Protein AF-Q17C49-F1 (afdb_monomer_lite)

Foldseek 3Di:
DDDDDDDDDPPPPPPPPPPPPPLPADQCVVCVVVLVQQFQDDDPCPDPLLVVQLVVCCVPCVVPVVQSLQSSQLVSCVVLVQADPVRDGDLVSCLVVLCPPPDPQLSVLLNVQLVVLVVCLVVLQVVQVVDPHPHRNSRVSSVVSSVVSSVLCRVVRPPRGDDDPNSVCVVVVRHHDD

Organism: Aedes aegypti (NCBI:txid7159)

Sequence (178 aa):
MNIIVFLAFLVLAVDTDKSPVDAECIDVEKNADEIRQCCDIPSPLEMENIQTCKEKYQEELGSDVPNLVACIFDCHARELGVLKDDLEIDEAKMMEYVSQTPDEDVKKLMVESAKECLKAKGEIMEKAKEHAMKCHPLAFMMTECIMHAVYSECDKLPNHWKDSEICSKVKNGAEPCE

Radius of gyration: 24.79 Å; chains: 1; bounding box: 82×66×47 Å

pLDDT: mean 86.08, std 18.01, range [31.59, 98.06]

InterPro domains:
  IPR036728 Pheromone/general odorant binding protein superfamily [SSF47565] (44-148)
  IPR052295 Odorant-binding protein [PTHR21066] (5-177)

Structure (mmCIF, N/CA/C/O ba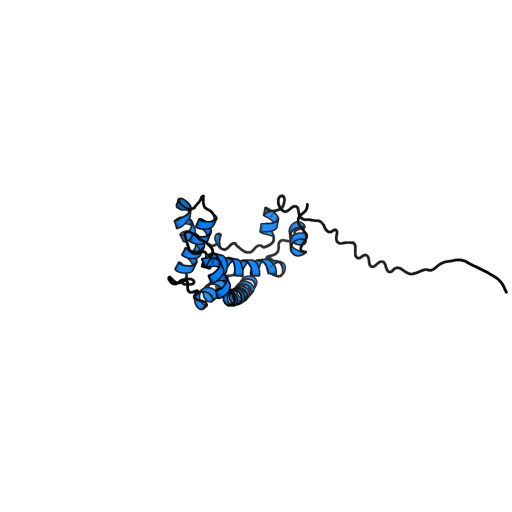ckbone):
data_AF-Q17C49-F1
#
_entry.id   AF-Q17C49-F1
#
loop_
_atom_site.group_PDB
_atom_site.id
_atom_site.type_symbol
_atom_site.label_atom_id
_atom_site.label_alt_id
_atom_site.label_comp_id
_atom_site.label_asym_id
_atom_site.label_entity_id
_atom_site.label_seq_id
_atom_site.pdbx_PDB_ins_code
_atom_site.Cartn_x
_atom_site.Cartn_y
_atom_site.Cartn_z
_atom_site.occupancy
_atom_site.B_iso_or_equiv
_atom_site.auth_seq_id
_atom_site.auth_comp_id
_atom_site.auth_asym_id
_atom_site.auth_atom_id
_atom_site.pdbx_PDB_model_num
ATOM 1 N N . MET A 1 1 ? 65.409 -45.563 -23.895 1.00 31.59 1 MET A N 1
ATOM 2 C CA . MET A 1 1 ? 66.634 -44.768 -23.684 1.00 31.59 1 MET A CA 1
ATOM 3 C C . MET A 1 1 ? 66.424 -43.411 -24.339 1.00 31.59 1 MET A C 1
ATOM 5 O O . MET A 1 1 ? 66.390 -43.383 -25.556 1.00 31.59 1 MET A O 1
ATOM 9 N N . ASN A 1 2 ? 66.248 -42.374 -23.501 1.00 32.38 2 ASN A N 1
ATOM 10 C CA . ASN A 1 2 ? 66.413 -40.921 -23.734 1.00 32.38 2 ASN A CA 1
ATOM 11 C C . ASN A 1 2 ? 65.553 -40.207 -24.808 1.00 32.38 2 ASN A C 1
ATOM 13 O O . ASN A 1 2 ? 65.400 -40.739 -25.893 1.00 32.38 2 ASN A O 1
ATOM 17 N N . ILE A 1 3 ? 65.027 -38.976 -24.671 1.00 39.53 3 ILE A N 1
ATOM 18 C CA . ILE A 1 3 ? 64.868 -37.929 -23.625 1.00 39.53 3 ILE A CA 1
ATOM 19 C C . ILE A 1 3 ? 64.052 -36.800 -24.344 1.00 39.53 3 ILE A C 1
ATOM 21 O O . ILE A 1 3 ? 64.403 -36.502 -25.477 1.00 39.53 3 ILE A O 1
ATOM 25 N N . ILE A 1 4 ? 62.981 -36.240 -23.729 1.00 41.66 4 ILE A N 1
ATOM 26 C CA . ILE A 1 4 ? 62.642 -34.778 -23.583 1.00 41.66 4 ILE A CA 1
ATOM 27 C C . ILE A 1 4 ? 62.622 -33.903 -24.890 1.00 41.66 4 ILE A C 1
ATOM 29 O O . ILE A 1 4 ? 63.605 -33.887 -25.608 1.00 41.66 4 ILE A O 1
ATOM 33 N N . VAL A 1 5 ? 61.643 -33.047 -25.271 1.00 40.19 5 VAL A N 1
ATOM 34 C CA . VAL A 1 5 ? 60.583 -32.300 -24.549 1.00 40.19 5 VAL A CA 1
ATOM 35 C C . VAL A 1 5 ? 59.869 -31.268 -25.488 1.00 40.19 5 VAL A C 1
ATOM 37 O O . VAL A 1 5 ? 60.376 -30.975 -26.565 1.00 40.19 5 VAL A O 1
ATOM 40 N N . PHE A 1 6 ? 58.776 -30.665 -24.978 1.00 35.06 6 PHE A N 1
ATOM 41 C CA . PHE A 1 6 ? 58.128 -29.356 -25.278 1.00 35.06 6 PHE A CA 1
ATOM 42 C C . PHE A 1 6 ? 56.939 -29.242 -26.268 1.00 35.06 6 PHE A C 1
ATOM 44 O O . PHE A 1 6 ? 57.121 -29.254 -27.476 1.00 35.06 6 PHE A O 1
ATOM 51 N N . LEU A 1 7 ? 55.770 -28.935 -25.660 1.00 35.22 7 LEU A N 1
ATOM 52 C CA . LEU A 1 7 ? 54.781 -27.869 -25.980 1.00 35.22 7 LEU A CA 1
ATOM 53 C C . LEU A 1 7 ? 54.009 -27.988 -27.316 1.00 35.22 7 LEU A C 1
ATOM 55 O O . LEU A 1 7 ? 54.589 -28.210 -28.360 1.00 35.22 7 LEU A O 1
ATOM 59 N N . ALA A 1 8 ? 52.692 -27.801 -27.398 1.00 39.62 8 ALA A N 1
ATOM 60 C CA . ALA A 1 8 ? 51.799 -26.993 -26.583 1.00 39.62 8 ALA A CA 1
ATOM 61 C C . ALA A 1 8 ? 50.371 -27.566 -26.604 1.00 39.62 8 ALA A C 1
ATOM 63 O O . ALA A 1 8 ? 49.889 -28.067 -27.619 1.00 39.62 8 ALA A O 1
ATOM 64 N N . PHE A 1 9 ? 49.701 -27.449 -25.460 1.00 41.53 9 PHE A N 1
ATOM 65 C CA . PHE A 1 9 ? 48.259 -27.599 -25.319 1.00 41.53 9 PHE A CA 1
ATOM 66 C C . PHE A 1 9 ? 47.554 -26.480 -26.100 1.00 41.53 9 PHE A C 1
ATOM 68 O O . PHE A 1 9 ? 47.666 -25.317 -25.725 1.00 41.53 9 PHE A O 1
ATOM 75 N N . LEU A 1 10 ? 46.787 -26.823 -27.135 1.00 37.94 10 LEU A N 1
ATOM 76 C CA . LEU A 1 10 ? 45.684 -25.982 -27.602 1.00 37.94 10 LEU A CA 1
ATOM 77 C C . LEU A 1 10 ? 44.414 -26.478 -26.914 1.00 37.94 10 LEU A C 1
ATOM 79 O O . LEU A 1 10 ? 43.630 -27.243 -27.471 1.00 37.94 10 LEU A O 1
ATOM 83 N N . VAL A 1 11 ? 44.251 -26.071 -25.654 1.00 47.38 11 VAL A N 1
ATOM 84 C CA . VAL A 1 11 ? 42.920 -25.985 -25.055 1.00 47.38 11 VAL A CA 1
ATOM 85 C C . VAL A 1 11 ? 42.233 -24.861 -25.816 1.00 47.38 11 VAL A C 1
ATOM 87 O O . VAL A 1 11 ? 42.588 -23.697 -25.656 1.00 47.38 11 VAL A O 1
ATOM 90 N N . LEU A 1 12 ? 41.302 -25.221 -26.697 1.00 41.59 12 LEU A N 1
ATOM 91 C CA . LEU A 1 12 ? 40.300 -24.286 -27.182 1.00 41.59 12 LEU A CA 1
ATOM 92 C C . LEU A 1 12 ? 39.478 -23.886 -25.956 1.00 41.59 12 LEU A C 1
ATOM 94 O O . LEU A 1 12 ? 38.531 -24.575 -25.578 1.00 41.59 12 LEU A O 1
ATOM 98 N N . ALA A 1 13 ? 39.909 -22.813 -25.293 1.00 42.31 13 ALA A N 1
ATOM 99 C CA . ALA A 1 13 ? 39.026 -22.017 -24.474 1.00 42.31 13 ALA A CA 1
ATOM 100 C C . ALA A 1 13 ? 37.927 -21.550 -25.427 1.00 42.31 13 ALA A C 1
ATOM 102 O O . ALA A 1 13 ? 38.135 -20.704 -26.293 1.00 42.31 13 ALA A O 1
ATOM 103 N N . VAL A 1 14 ? 36.772 -22.203 -25.344 1.00 44.66 14 VAL A N 1
ATOM 104 C CA . VAL A 1 14 ? 35.533 -21.536 -25.698 1.00 44.66 14 VAL A CA 1
ATOM 105 C C . VAL A 1 14 ? 35.429 -20.440 -24.653 1.00 44.66 14 VAL A C 1
ATOM 107 O O . VAL A 1 14 ? 35.016 -20.705 -23.525 1.00 44.66 14 VAL A O 1
ATOM 110 N N . ASP A 1 15 ? 35.902 -19.248 -25.008 1.00 41.22 15 ASP A N 1
ATOM 111 C CA . ASP A 1 15 ? 35.518 -18.020 -24.337 1.00 41.22 15 ASP A CA 1
ATOM 112 C C . ASP A 1 15 ? 34.003 -17.925 -24.513 1.00 41.22 15 ASP A C 1
ATOM 114 O O . ASP A 1 15 ? 33.467 -17.370 -25.470 1.00 41.22 15 ASP A O 1
ATOM 118 N N . THR A 1 16 ? 33.270 -18.562 -23.600 1.00 46.09 16 THR A N 1
ATOM 119 C CA . THR A 1 16 ? 31.986 -18.018 -23.211 1.00 46.09 16 THR A CA 1
ATOM 120 C C . THR A 1 16 ? 32.330 -16.675 -22.595 1.00 46.09 16 THR A C 1
ATOM 122 O O . THR A 1 16 ? 32.571 -16.603 -21.390 1.00 46.09 16 THR A O 1
ATOM 125 N N . ASP A 1 17 ? 32.383 -15.641 -23.436 1.00 42.91 17 ASP A N 1
ATOM 126 C CA . ASP A 1 17 ? 32.186 -14.250 -23.055 1.00 42.91 17 ASP A CA 1
ATOM 127 C C . ASP A 1 17 ? 30.806 -14.165 -22.387 1.00 42.91 17 ASP A C 1
ATOM 129 O O . ASP A 1 17 ? 29.812 -13.700 -22.936 1.00 42.91 17 ASP A O 1
ATOM 133 N N . LYS A 1 18 ? 30.719 -14.670 -21.157 1.00 44.22 18 LYS A N 1
ATOM 134 C CA . LYS A 1 18 ? 29.983 -13.958 -20.139 1.00 44.22 18 LYS A CA 1
ATOM 135 C C . LYS A 1 18 ? 30.896 -12.795 -19.820 1.00 44.22 18 LYS A C 1
ATOM 137 O O . LYS A 1 18 ? 31.755 -12.915 -18.948 1.00 44.22 18 LYS A O 1
ATOM 142 N N . SER A 1 19 ? 30.736 -11.702 -20.566 1.00 38.66 19 SER A N 1
ATOM 143 C CA . SER A 1 19 ? 31.151 -10.401 -20.064 1.00 38.66 19 SER A CA 1
ATOM 144 C C . SER A 1 19 ? 30.742 -10.359 -18.591 1.00 38.66 19 SER A C 1
ATOM 146 O O . SER A 1 19 ? 29.604 -10.752 -18.289 1.00 38.66 19 SER A O 1
ATOM 148 N N . PRO A 1 20 ? 31.635 -9.982 -17.661 1.00 42.91 20 PRO A N 1
ATOM 149 C CA . PRO A 1 20 ? 31.168 -9.648 -16.334 1.00 42.91 20 PRO A CA 1
ATOM 150 C C . PRO A 1 20 ? 30.092 -8.591 -16.574 1.00 42.91 20 PRO A C 1
ATOM 152 O O . PRO A 1 20 ? 30.347 -7.589 -17.239 1.00 42.91 20 PRO A O 1
ATOM 155 N N . VAL A 1 21 ? 28.855 -8.878 -16.171 1.00 47.25 21 VAL A N 1
ATOM 156 C CA . VAL A 1 21 ? 27.881 -7.809 -15.994 1.00 47.25 21 VAL A CA 1
ATOM 157 C C . VAL A 1 21 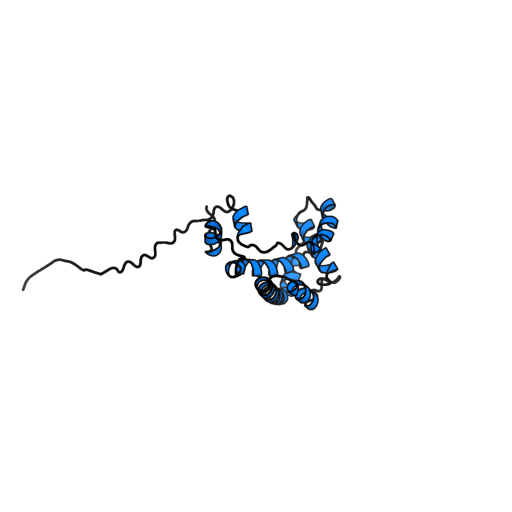? 28.580 -6.921 -14.985 1.00 47.25 21 VAL A C 1
ATOM 159 O O . VAL A 1 21 ? 28.786 -7.369 -13.855 1.00 47.25 21 VAL A O 1
ATOM 162 N N . ASP A 1 22 ? 29.098 -5.777 -15.436 1.00 46.81 22 ASP A N 1
ATOM 163 C CA . ASP A 1 22 ? 29.675 -4.787 -14.543 1.00 46.81 22 ASP A CA 1
ATOM 164 C C . ASP A 1 22 ? 28.665 -4.653 -13.408 1.00 46.81 22 ASP A C 1
ATOM 166 O O . ASP A 1 22 ? 27.484 -4.383 -13.647 1.00 46.81 22 ASP A O 1
ATOM 170 N N . ALA A 1 23 ? 29.085 -4.971 -12.185 1.00 52.72 23 ALA A N 1
ATOM 171 C CA . ALA A 1 23 ? 28.280 -4.707 -11.009 1.00 52.72 23 ALA A CA 1
ATOM 172 C C . ALA A 1 23 ? 28.283 -3.184 -10.829 1.00 52.72 23 ALA A C 1
ATOM 174 O O . ALA A 1 23 ? 28.976 -2.637 -9.976 1.00 52.72 23 ALA A O 1
ATOM 175 N N . GLU A 1 24 ? 27.601 -2.486 -11.735 1.00 75.25 24 GLU A N 1
ATOM 176 C CA . GLU A 1 24 ? 27.402 -1.055 -11.684 1.00 75.25 24 GLU A CA 1
ATOM 177 C C . GLU A 1 24 ? 26.431 -0.805 -10.537 1.00 75.25 24 GLU A C 1
ATOM 179 O O . GLU A 1 24 ? 25.228 -1.049 -10.649 1.00 75.25 24 GLU A O 1
ATOM 184 N N . CYS A 1 25 ? 26.983 -0.367 -9.409 1.00 88.50 25 CYS A N 1
ATOM 185 C CA . CYS A 1 25 ? 26.210 0.068 -8.261 1.00 88.50 25 CYS A CA 1
ATOM 186 C C . CYS A 1 25 ? 25.259 1.216 -8.640 1.00 88.50 25 CYS A C 1
ATOM 188 O O . CYS A 1 25 ? 25.441 1.913 -9.647 1.00 88.50 25 CYS A O 1
ATOM 190 N N . ILE A 1 26 ? 24.235 1.430 -7.818 1.00 91.19 26 ILE A N 1
ATOM 191 C CA . ILE A 1 26 ? 23.303 2.546 -7.975 1.00 91.19 26 ILE A CA 1
ATOM 192 C C . ILE A 1 26 ? 23.628 3.615 -6.935 1.00 91.19 26 ILE A C 1
ATOM 194 O O . ILE A 1 26 ? 23.558 3.376 -5.733 1.00 91.19 26 ILE A O 1
ATOM 198 N N . ASP A 1 27 ? 23.913 4.833 -7.386 1.00 93.25 27 ASP A N 1
ATOM 199 C CA . ASP A 1 27 ? 23.892 6.008 -6.513 1.00 93.25 27 ASP A CA 1
ATOM 200 C C . ASP A 1 27 ? 22.425 6.331 -6.179 1.00 93.25 27 ASP A C 1
ATOM 202 O O . ASP A 1 27 ? 21.712 6.963 -6.966 1.00 93.25 27 ASP A O 1
ATOM 206 N N . VAL A 1 28 ? 21.939 5.796 -5.055 1.00 91.31 28 VAL A N 1
ATOM 207 C CA . VAL A 1 28 ? 20.521 5.861 -4.667 1.00 91.31 28 VAL A CA 1
ATOM 208 C C . VAL A 1 28 ? 20.081 7.298 -4.412 1.00 91.31 28 VAL A C 1
ATOM 210 O O . VAL A 1 28 ? 18.971 7.661 -4.790 1.00 91.31 28 VAL A O 1
ATOM 213 N N . GLU A 1 29 ? 20.936 8.122 -3.803 1.00 91.56 29 GLU A N 1
ATOM 214 C CA . GLU A 1 29 ? 20.601 9.514 -3.496 1.00 91.56 29 GLU A CA 1
ATOM 215 C C . GLU A 1 29 ? 20.427 10.317 -4.785 1.00 91.56 29 GLU A C 1
ATOM 217 O O . GLU A 1 29 ? 19.404 10.978 -4.978 1.00 91.56 29 GLU A O 1
ATOM 222 N N . LYS A 1 30 ? 21.381 10.192 -5.713 1.00 94.44 30 LYS A N 1
ATOM 223 C CA . LYS A 1 30 ? 21.340 10.897 -6.995 1.00 94.44 30 LYS A CA 1
ATOM 224 C C . LYS A 1 30 ? 20.179 10.458 -7.886 1.00 94.44 30 LYS A C 1
ATOM 226 O O . LYS A 1 30 ? 19.649 11.280 -8.630 1.00 94.44 30 LYS A O 1
ATOM 231 N N . ASN A 1 31 ? 19.800 9.181 -7.839 1.00 93.12 31 ASN A N 1
ATOM 232 C CA . ASN A 1 31 ? 18.783 8.607 -8.725 1.00 93.12 31 ASN A CA 1
ATOM 233 C C . ASN A 1 31 ? 17.433 8.365 -8.030 1.00 93.12 31 ASN A C 1
ATOM 235 O O . ASN A 1 31 ? 16.571 7.698 -8.598 1.00 93.12 31 ASN A O 1
ATOM 239 N N . ALA A 1 32 ? 17.222 8.902 -6.823 1.00 90.88 32 ALA A N 1
ATOM 240 C CA . ALA A 1 32 ? 16.065 8.585 -5.986 1.00 90.88 32 ALA A CA 1
ATOM 241 C C . ALA A 1 32 ? 14.716 8.779 -6.700 1.00 90.88 32 ALA A C 1
ATOM 243 O O . ALA A 1 32 ? 13.828 7.937 -6.585 1.00 90.88 32 ALA A O 1
ATOM 244 N N . ASP A 1 33 ? 14.559 9.868 -7.456 1.00 90.38 33 ASP A N 1
ATOM 245 C CA . ASP A 1 33 ? 13.315 10.155 -8.177 1.00 90.38 33 ASP A CA 1
ATOM 246 C C . ASP A 1 33 ? 13.076 9.184 -9.334 1.00 90.38 33 ASP A C 1
ATOM 248 O O . ASP A 1 33 ? 11.949 8.737 -9.533 1.00 90.38 33 ASP A O 1
ATOM 252 N N . GLU A 1 34 ? 14.125 8.806 -10.066 1.00 92.56 34 GLU A N 1
ATOM 253 C CA . GLU A 1 34 ? 14.006 7.825 -11.143 1.00 92.56 34 GLU A CA 1
ATOM 254 C C . GLU A 1 34 ? 13.716 6.427 -10.595 1.00 92.56 34 GLU A C 1
ATOM 256 O O . GLU A 1 34 ? 12.832 5.754 -11.116 1.00 92.56 34 GLU A O 1
ATOM 261 N N . ILE A 1 35 ? 14.380 6.033 -9.503 1.00 91.38 35 ILE A N 1
ATOM 262 C CA . ILE A 1 35 ? 14.134 4.762 -8.807 1.00 91.38 35 ILE A CA 1
ATOM 263 C C . ILE A 1 35 ? 12.662 4.662 -8.386 1.00 91.38 35 ILE A C 1
ATOM 265 O O . ILE A 1 35 ? 12.021 3.642 -8.630 1.00 91.38 35 ILE A O 1
ATOM 269 N N . ARG A 1 36 ? 12.094 5.734 -7.811 1.00 87.62 36 ARG A N 1
ATOM 270 C CA . ARG A 1 36 ? 10.668 5.784 -7.433 1.00 87.62 36 ARG A CA 1
ATOM 271 C C . ARG A 1 36 ? 9.722 5.681 -8.631 1.00 87.62 36 ARG A C 1
ATOM 273 O O . ARG A 1 36 ? 8.594 5.242 -8.459 1.00 87.62 36 ARG A O 1
ATOM 280 N N . GLN A 1 37 ? 10.171 6.075 -9.820 1.00 90.19 37 GLN A N 1
ATOM 281 C CA . GLN A 1 37 ? 9.393 6.059 -11.063 1.00 90.19 37 GLN A CA 1
ATOM 282 C C . GLN A 1 37 ? 9.631 4.805 -11.913 1.00 90.19 37 GLN A C 1
ATOM 284 O O . GLN A 1 37 ? 9.099 4.714 -13.018 1.00 90.19 37 GLN A O 1
ATOM 289 N N . CYS A 1 38 ? 10.441 3.845 -11.451 1.00 93.50 38 CYS A N 1
ATOM 290 C CA . CYS A 1 38 ? 10.674 2.617 -12.209 1.00 93.50 38 CYS A CA 1
ATOM 291 C C . CYS A 1 38 ? 9.418 1.761 -12.345 1.00 93.50 38 CYS A C 1
ATOM 293 O O . CYS A 1 38 ? 9.265 1.074 -13.351 1.00 93.50 38 CYS A O 1
ATOM 295 N N . CYS A 1 39 ? 8.526 1.840 -11.360 1.00 93.19 39 CYS A N 1
ATOM 296 C CA . CYS A 1 39 ? 7.223 1.206 -11.389 1.00 93.19 39 CYS A CA 1
ATOM 297 C C . CYS A 1 39 ? 6.126 2.268 -11.526 1.00 93.19 39 CYS A C 1
ATOM 299 O O . CYS A 1 39 ? 5.866 3.018 -10.586 1.00 93.19 39 CYS A O 1
ATOM 301 N N . ASP A 1 40 ? 5.469 2.310 -12.681 1.00 90.69 40 ASP A N 1
ATOM 302 C CA . ASP A 1 40 ? 4.350 3.204 -12.978 1.00 90.69 40 ASP A CA 1
ATOM 303 C C . ASP A 1 40 ? 3.027 2.600 -12.486 1.00 90.69 40 ASP A C 1
ATOM 305 O O . ASP A 1 40 ? 2.158 2.191 -13.258 1.00 90.69 40 ASP A O 1
ATOM 309 N N . ILE A 1 41 ? 2.907 2.471 -11.165 1.00 87.19 41 ILE A N 1
ATOM 310 C CA . ILE A 1 41 ? 1.660 2.119 -10.483 1.00 87.19 41 ILE A CA 1
ATOM 311 C C . ILE A 1 41 ? 1.331 3.264 -9.525 1.00 87.19 41 ILE A C 1
ATOM 313 O O . ILE A 1 41 ? 2.157 3.554 -8.648 1.00 87.19 41 ILE A O 1
ATOM 317 N N . PRO A 1 42 ? 0.147 3.896 -9.654 1.00 75.00 42 PRO A N 1
ATOM 318 C CA . PRO A 1 42 ? -0.243 5.018 -8.811 1.00 75.00 42 PRO A CA 1
ATOM 319 C C . PRO A 1 42 ? -0.118 4.695 -7.325 1.00 75.00 42 PRO A C 1
ATOM 321 O O . PRO A 1 42 ? -0.552 3.635 -6.860 1.00 75.00 42 PRO A O 1
ATOM 324 N N . SER A 1 43 ? 0.443 5.635 -6.568 1.00 76.88 43 SER A N 1
ATOM 325 C CA . SER A 1 43 ? 0.484 5.515 -5.116 1.00 76.88 43 SER A CA 1
ATOM 326 C C . SER A 1 43 ? -0.937 5.577 -4.551 1.00 76.88 43 SER A C 1
ATOM 328 O O . SER A 1 43 ? -1.732 6.416 -4.985 1.00 76.88 43 SER A O 1
ATOM 330 N N . PRO A 1 44 ? -1.273 4.789 -3.513 1.00 75.56 44 PRO A N 1
ATOM 331 C CA . PRO A 1 44 ? -2.582 4.897 -2.886 1.00 75.56 44 PRO A CA 1
ATOM 332 C C . PRO A 1 44 ? -2.916 6.285 -2.338 1.00 75.56 44 PRO A C 1
ATOM 334 O O . PRO A 1 44 ? -4.085 6.647 -2.278 1.00 75.56 44 PRO A O 1
ATOM 337 N N . LEU A 1 45 ? -1.901 7.076 -1.975 1.00 70.69 45 LEU A N 1
ATOM 338 C CA . LEU A 1 45 ? -2.063 8.449 -1.483 1.00 70.69 45 LEU A CA 1
ATOM 339 C C . LEU A 1 45 ? -2.414 9.468 -2.582 1.00 70.69 45 LEU A C 1
ATOM 341 O O . LEU A 1 45 ? -2.758 10.607 -2.263 1.00 70.69 45 LEU A O 1
ATOM 345 N N . GLU A 1 46 ? -2.291 9.086 -3.852 1.00 71.38 46 GLU A N 1
ATOM 346 C CA . GLU A 1 46 ? -2.588 9.929 -5.016 1.00 71.38 46 GLU A CA 1
ATOM 347 C C . GLU A 1 46 ? -3.989 9.663 -5.582 1.00 71.38 46 GLU A C 1
ATOM 349 O O . GLU A 1 46 ? -4.445 10.376 -6.474 1.00 71.38 46 GLU A O 1
ATOM 354 N N . MET A 1 47 ? -4.690 8.655 -5.056 1.00 75.94 47 MET A N 1
ATOM 355 C CA . MET A 1 47 ? -6.031 8.304 -5.504 1.00 75.94 47 MET A CA 1
ATOM 356 C C . MET A 1 47 ? -7.073 9.307 -4.985 1.00 75.94 47 MET A C 1
ATOM 358 O O . MET A 1 47 ? -7.066 9.689 -3.816 1.00 75.94 47 MET A O 1
ATOM 362 N N . GLU A 1 48 ? -8.014 9.721 -5.840 1.00 73.31 48 GLU A N 1
ATOM 363 C CA . GLU A 1 48 ? -9.036 10.729 -5.494 1.00 73.31 48 GLU A CA 1
ATOM 364 C C . GLU A 1 48 ? -9.860 10.353 -4.254 1.00 73.31 48 GLU A C 1
ATOM 366 O O . GLU A 1 48 ? -10.251 11.209 -3.462 1.00 73.31 48 GLU A O 1
ATOM 371 N N . ASN A 1 49 ? -10.093 9.058 -4.055 1.00 76.62 49 ASN A N 1
ATOM 372 C CA . ASN A 1 49 ? -10.887 8.524 -2.956 1.00 76.62 49 ASN A CA 1
ATOM 373 C C . ASN A 1 49 ? -10.234 8.696 -1.570 1.00 76.62 49 ASN A C 1
ATOM 375 O O . ASN A 1 49 ? -10.933 8.566 -0.568 1.00 76.62 49 ASN A O 1
ATOM 379 N N . ILE A 1 50 ? -8.936 9.011 -1.492 1.00 85.38 50 ILE A N 1
ATOM 380 C CA . ILE A 1 50 ? -8.227 9.247 -0.225 1.00 85.38 50 ILE A CA 1
ATOM 381 C C . ILE A 1 50 ? -8.120 10.738 0.129 1.00 85.38 50 ILE A C 1
ATOM 383 O O . ILE A 1 50 ? -7.773 11.104 1.258 1.00 85.38 50 ILE A O 1
ATOM 387 N N . GLN A 1 51 ? -8.441 11.613 -0.830 1.00 88.00 51 GLN A N 1
ATOM 388 C CA . GLN A 1 51 ? -8.212 13.052 -0.741 1.00 88.00 51 GLN A CA 1
ATOM 389 C C . GLN A 1 51 ? -9.010 13.702 0.398 1.00 88.00 51 GLN A C 1
ATOM 391 O O . GLN A 1 51 ? -8.478 14.554 1.107 1.00 88.00 51 GLN A O 1
ATOM 396 N N . THR A 1 52 ? -10.243 13.253 0.651 1.00 91.88 52 THR A N 1
ATOM 397 C CA . THR A 1 52 ? -11.060 13.751 1.772 1.00 91.88 52 THR A CA 1
ATOM 398 C C . THR A 1 52 ? -10.394 13.493 3.127 1.00 91.88 52 THR A C 1
ATOM 400 O O . THR A 1 52 ? -10.317 14.393 3.966 1.00 91.88 52 THR A O 1
ATOM 403 N N . CYS A 1 53 ? -9.843 12.295 3.339 1.00 94.25 53 CYS A N 1
ATOM 404 C CA . CYS A 1 53 ? -9.105 11.976 4.561 1.00 94.25 53 CYS A CA 1
ATOM 405 C C . CYS A 1 53 ? -7.791 12.762 4.656 1.00 94.25 53 CYS A C 1
ATOM 407 O O . CYS A 1 53 ? -7.420 13.205 5.743 1.00 94.25 53 CYS A O 1
ATOM 409 N N . LYS A 1 54 ? -7.107 13.000 3.531 1.00 93.19 54 LYS A N 1
ATOM 410 C CA . LYS A 1 54 ? -5.922 13.866 3.487 1.00 93.19 54 LYS A CA 1
ATOM 411 C C . LYS A 1 54 ? -6.247 15.284 3.935 1.00 93.19 54 LYS A C 1
ATOM 413 O O . LYS A 1 54 ? -5.623 15.773 4.869 1.00 93.19 54 LYS A O 1
ATOM 418 N N . GLU A 1 55 ? -7.250 15.916 3.337 1.00 93.12 55 GLU A N 1
ATOM 419 C CA . GLU A 1 55 ? -7.674 17.279 3.679 1.00 93.12 55 GLU A CA 1
ATOM 420 C C . GLU A 1 55 ? -8.065 17.412 5.152 1.00 93.12 55 GLU A C 1
ATOM 422 O O . GLU A 1 55 ? -7.680 18.381 5.805 1.00 93.12 55 GLU A O 1
ATOM 427 N N . LYS A 1 56 ? -8.747 16.400 5.700 1.00 94.50 56 LYS A N 1
ATOM 428 C CA . LYS A 1 56 ? -9.151 16.354 7.109 1.00 94.50 56 LYS A CA 1
ATOM 429 C C . LYS A 1 56 ? -7.977 16.446 8.089 1.00 94.50 56 LYS A C 1
ATOM 431 O O . LYS A 1 56 ? -8.128 17.062 9.140 1.00 94.50 56 LYS A O 1
ATOM 436 N N . TYR A 1 57 ? -6.839 15.820 7.784 1.00 95.44 57 TYR A N 1
ATOM 437 C CA . TYR A 1 57 ? -5.698 15.742 8.708 1.00 95.44 57 TYR A CA 1
ATOM 438 C C . TYR A 1 57 ? -4.511 16.627 8.317 1.00 95.44 57 TYR A C 1
ATOM 440 O O . TYR A 1 57 ? -3.643 16.864 9.154 1.00 95.44 57 TYR A O 1
ATOM 448 N N . GLN A 1 58 ? -4.461 17.137 7.084 1.00 94.31 58 GLN A N 1
ATOM 449 C CA . GLN A 1 58 ? -3.324 17.897 6.559 1.00 94.31 58 GLN A CA 1
ATOM 450 C C . GLN A 1 58 ? -3.017 19.159 7.374 1.00 94.31 58 GLN A C 1
ATOM 452 O O . GLN A 1 58 ? -1.846 19.463 7.595 1.00 94.31 58 GLN A O 1
ATOM 457 N N . GLU A 1 59 ? -4.042 19.897 7.809 1.00 94.19 59 GLU A N 1
ATOM 458 C CA . GLU A 1 59 ? -3.856 21.132 8.584 1.00 94.19 59 GLU A CA 1
ATOM 459 C C . GLU A 1 59 ? -3.254 20.847 9.966 1.00 94.19 59 GLU A C 1
ATOM 461 O O . GLU A 1 59 ? -2.365 21.562 10.422 1.00 94.19 59 GLU A O 1
ATOM 466 N N . GLU A 1 60 ? -3.703 19.775 10.619 1.00 95.38 60 GLU A N 1
ATOM 467 C CA . GLU A 1 60 ? -3.301 19.447 11.986 1.00 95.38 60 GLU A CA 1
ATOM 468 C C . GLU A 1 60 ? -1.985 18.658 12.050 1.00 95.38 60 GLU A C 1
ATOM 470 O O . GLU A 1 60 ? -1.174 18.870 12.949 1.00 95.38 60 GLU A O 1
ATOM 475 N N . LEU A 1 61 ? -1.773 17.731 11.113 1.00 95.81 61 LEU A N 1
ATOM 476 C CA . LEU A 1 61 ? -0.676 16.757 11.139 1.00 95.81 61 LEU A CA 1
ATOM 477 C C . LEU A 1 61 ? 0.342 16.967 10.015 1.00 95.81 61 LEU A C 1
ATOM 479 O O . LEU A 1 61 ? 1.262 16.172 9.879 1.00 95.81 61 LEU A O 1
ATOM 483 N N . GLY A 1 62 ? 0.229 18.035 9.221 1.00 91.44 62 GLY A N 1
ATOM 484 C CA . GLY A 1 62 ? 1.090 18.281 8.058 1.00 91.44 62 GLY A CA 1
ATOM 485 C C . GLY A 1 62 ? 2.598 18.239 8.337 1.00 91.44 62 GLY A C 1
ATOM 486 O O . GLY A 1 62 ? 3.370 17.859 7.459 1.00 91.44 62 GLY A O 1
ATOM 487 N N . SER A 1 63 ? 3.025 18.598 9.552 1.00 95.06 63 SER A N 1
ATOM 488 C CA . SER A 1 63 ? 4.426 18.524 9.992 1.00 95.06 63 SER A CA 1
ATOM 489 C C . SER A 1 63 ? 4.816 17.197 10.657 1.00 95.06 63 SER A C 1
ATOM 491 O O . SER A 1 63 ? 6.001 16.955 10.868 1.00 95.06 63 SER A O 1
ATOM 493 N N . ASP A 1 64 ? 3.846 16.353 11.008 1.00 95.94 64 ASP A N 1
ATOM 494 C CA . ASP A 1 64 ? 4.029 15.036 11.626 1.00 95.94 64 ASP A CA 1
ATOM 495 C C . ASP A 1 64 ? 3.613 13.949 10.626 1.00 95.94 64 ASP A C 1
ATOM 497 O O . ASP A 1 64 ? 2.520 13.380 10.681 1.00 95.94 64 ASP A O 1
ATOM 501 N N . VAL A 1 65 ? 4.501 13.708 9.659 1.00 93.50 65 VAL A N 1
ATOM 502 C CA . VAL A 1 65 ? 4.250 12.815 8.520 1.00 93.50 65 VAL A CA 1
ATOM 503 C C . VAL A 1 65 ? 3.824 11.402 8.952 1.00 93.50 65 VAL A C 1
ATOM 505 O O . VAL A 1 65 ? 2.845 10.910 8.387 1.00 93.50 65 VAL A O 1
ATOM 508 N N . PRO A 1 66 ? 4.462 10.742 9.943 1.00 94.12 66 PRO A N 1
ATOM 509 C CA . PRO A 1 66 ? 4.024 9.418 10.386 1.00 94.12 66 PRO A CA 1
ATOM 510 C C . PRO A 1 66 ? 2.569 9.395 10.870 1.00 94.12 66 PRO A C 1
ATOM 512 O O . PRO A 1 66 ? 1.791 8.539 10.443 1.00 94.12 66 PRO A O 1
ATOM 515 N N . ASN A 1 67 ? 2.173 10.352 11.718 1.00 96.19 67 ASN A N 1
ATOM 516 C CA . ASN A 1 67 ? 0.795 10.425 12.205 1.00 96.19 67 ASN A CA 1
ATOM 517 C C . ASN A 1 67 ? -0.188 10.838 11.108 1.00 96.19 67 ASN A C 1
ATOM 519 O O . ASN A 1 67 ? -1.291 10.294 11.055 1.00 96.19 67 ASN A O 1
ATOM 523 N N . LEU A 1 68 ? 0.206 11.751 10.215 1.00 95.44 68 LEU A N 1
ATOM 524 C CA . LEU A 1 68 ? -0.599 12.139 9.059 1.00 95.44 68 LEU A CA 1
ATOM 525 C C . LEU A 1 68 ? -0.937 10.920 8.197 1.00 95.44 68 LEU A C 1
ATOM 527 O O . LEU A 1 68 ? -2.110 10.663 7.940 1.00 95.44 68 LEU A O 1
ATOM 531 N N . VAL A 1 69 ? 0.072 10.145 7.795 1.00 94.06 69 VAL A N 1
ATOM 532 C CA . VAL A 1 69 ? -0.108 8.971 6.931 1.00 94.06 69 VAL A CA 1
ATOM 533 C C . VAL A 1 69 ? -0.984 7.920 7.613 1.00 94.06 69 VAL A C 1
ATOM 535 O O . VAL A 1 69 ? -1.960 7.468 7.015 1.00 94.06 69 VAL A O 1
ATOM 538 N N . ALA A 1 70 ? -0.710 7.580 8.877 1.00 96.12 70 ALA A N 1
ATOM 539 C CA . ALA A 1 70 ? -1.536 6.619 9.610 1.00 96.12 70 ALA A CA 1
ATOM 540 C C . ALA A 1 70 ? -3.002 7.072 9.715 1.00 96.12 70 ALA A C 1
ATOM 542 O O . ALA A 1 70 ? -3.906 6.268 9.496 1.00 96.12 70 ALA A O 1
ATOM 543 N N . CYS A 1 71 ? -3.253 8.358 9.987 1.00 97.19 71 CYS A N 1
ATOM 544 C CA . CYS A 1 71 ? -4.611 8.895 10.071 1.00 97.19 71 CYS A CA 1
ATOM 545 C C . CYS A 1 71 ? -5.340 8.940 8.725 1.00 97.19 71 CYS A C 1
ATOM 547 O O . CYS A 1 71 ? -6.544 8.688 8.690 1.00 97.19 71 CYS A O 1
ATOM 549 N N . ILE A 1 72 ? -4.637 9.211 7.623 1.00 96.56 72 ILE A N 1
ATOM 550 C CA . ILE A 1 72 ? -5.221 9.169 6.278 1.00 96.56 72 ILE A CA 1
ATOM 551 C C . ILE A 1 72 ? -5.716 7.754 5.955 1.00 96.56 72 ILE A C 1
ATOM 553 O O . ILE A 1 72 ? -6.873 7.586 5.570 1.00 96.56 72 ILE A O 1
ATOM 557 N N . PHE A 1 73 ? -4.871 6.737 6.156 1.00 96.50 73 PHE A N 1
ATOM 558 C CA . PHE A 1 73 ? -5.232 5.349 5.858 1.00 96.50 73 PHE A CA 1
ATOM 559 C C . PHE A 1 73 ? -6.282 4.780 6.819 1.00 96.50 73 PHE A C 1
ATOM 561 O O . PHE A 1 73 ? -7.178 4.074 6.362 1.00 96.50 73 PHE A O 1
ATOM 568 N N . ASP A 1 74 ? -6.218 5.090 8.120 1.00 97.31 74 ASP A N 1
ATOM 569 C CA . ASP A 1 74 ? -7.247 4.670 9.086 1.00 97.31 74 ASP A CA 1
ATOM 570 C C . ASP A 1 74 ? -8.619 5.261 8.723 1.00 97.31 74 ASP A C 1
ATOM 572 O O . ASP A 1 74 ? -9.598 4.524 8.615 1.00 97.31 74 ASP A O 1
ATOM 576 N N . CYS A 1 75 ? -8.677 6.565 8.431 1.00 96.88 75 CYS A N 1
ATOM 577 C CA . CYS A 1 75 ? -9.895 7.238 7.979 1.00 96.88 75 CYS A CA 1
ATOM 578 C C . CYS A 1 75 ? -10.467 6.599 6.712 1.00 96.88 75 CYS A C 1
ATOM 580 O O . CYS A 1 75 ? -11.637 6.221 6.689 1.00 96.88 75 CYS A O 1
ATOM 582 N N . HIS A 1 76 ? -9.630 6.411 5.693 1.00 95.88 76 HIS A N 1
ATOM 583 C CA . HIS A 1 76 ? -10.082 5.898 4.408 1.00 95.88 76 HIS A CA 1
ATOM 584 C C . HIS A 1 76 ? -10.567 4.446 4.505 1.00 95.88 76 HIS A C 1
ATOM 586 O O . HIS A 1 76 ? -11.629 4.097 3.990 1.00 95.88 76 HIS A O 1
ATOM 592 N N . ALA A 1 77 ? -9.839 3.596 5.236 1.00 96.25 77 ALA A N 1
ATOM 593 C CA . ALA A 1 77 ? -10.242 2.210 5.444 1.00 96.25 77 ALA A CA 1
ATOM 594 C C . ALA A 1 77 ? -11.571 2.100 6.210 1.00 96.25 77 ALA A C 1
ATOM 596 O O . ALA A 1 77 ? -12.364 1.203 5.918 1.00 96.25 77 ALA A O 1
ATOM 597 N N . ARG A 1 78 ? -11.843 3.009 7.155 1.00 96.75 78 ARG A N 1
ATOM 598 C CA . ARG A 1 78 ? -13.136 3.079 7.857 1.00 96.75 78 A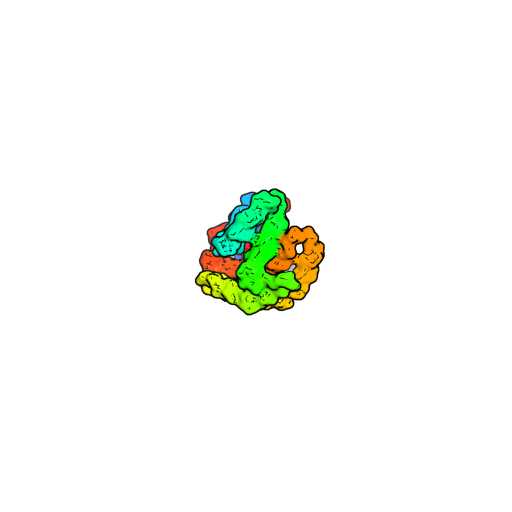RG A CA 1
ATOM 599 C C . ARG A 1 78 ? -14.265 3.552 6.949 1.00 96.75 78 ARG A C 1
ATOM 601 O O . ARG A 1 78 ? -15.337 2.956 6.974 1.00 96.75 78 ARG A O 1
ATOM 608 N N . GLU A 1 79 ? -14.032 4.570 6.121 1.00 95.12 79 GLU A N 1
ATOM 609 C CA . GLU A 1 79 ? -15.025 5.060 5.150 1.00 95.12 79 GLU A CA 1
ATOM 610 C C . GLU A 1 79 ? -15.439 3.977 4.146 1.00 95.12 79 GLU A C 1
ATOM 612 O O . GLU A 1 79 ? -16.616 3.861 3.805 1.00 95.12 79 GLU A O 1
ATOM 617 N N . LEU A 1 80 ? -14.491 3.132 3.728 1.00 93.69 80 LEU A N 1
ATOM 618 C CA . LEU A 1 80 ? -14.751 1.984 2.856 1.00 93.69 80 LEU A CA 1
ATOM 619 C C . LEU A 1 80 ? -15.361 0.774 3.585 1.00 93.69 80 LEU A C 1
ATOM 621 O O . LEU A 1 80 ? -15.761 -0.197 2.940 1.00 93.69 80 LEU A O 1
ATOM 625 N N . GLY A 1 81 ? -15.418 0.795 4.919 1.00 95.88 81 GLY A N 1
ATOM 626 C CA . GLY A 1 81 ? -15.836 -0.345 5.738 1.00 95.88 81 GLY A CA 1
ATOM 627 C C . GLY A 1 81 ? -14.837 -1.507 5.753 1.00 95.88 81 GLY A C 1
ATOM 628 O O . GLY A 1 81 ? -15.193 -2.601 6.176 1.00 95.88 81 GLY A O 1
ATOM 629 N N . VAL A 1 82 ? -13.601 -1.285 5.295 1.00 97.12 82 VAL A N 1
ATOM 630 C CA . VAL A 1 82 ? -12.501 -2.261 5.356 1.00 97.12 82 VAL A CA 1
ATOM 631 C C . VAL A 1 82 ? -12.001 -2.424 6.789 1.00 97.12 82 VAL A C 1
ATOM 633 O O . VAL A 1 82 ? -11.681 -3.536 7.196 1.00 97.12 82 VAL A O 1
ATOM 636 N N . LEU A 1 83 ? -11.933 -1.334 7.555 1.00 97.69 83 LEU A N 1
ATOM 637 C CA . LEU A 1 83 ? -11.529 -1.341 8.960 1.00 97.69 83 LEU A CA 1
ATOM 638 C C . LEU A 1 83 ? -12.717 -0.967 9.847 1.00 97.69 83 LEU A C 1
ATOM 640 O O . LEU A 1 83 ? -13.313 0.095 9.677 1.00 97.69 83 LEU A O 1
ATOM 644 N N . LYS A 1 84 ? -13.035 -1.822 10.818 1.00 96.44 84 LYS A N 1
ATOM 645 C CA . LYS A 1 84 ? -14.102 -1.590 11.798 1.00 96.44 84 LYS A CA 1
ATOM 646 C C . LYS A 1 84 ? -13.591 -0.869 13.050 1.00 96.44 84 LYS A C 1
ATOM 648 O O . LYS A 1 84 ? -12.388 -0.706 13.275 1.00 96.44 84 LYS A O 1
ATOM 653 N N . ASP A 1 85 ? -14.515 -0.408 13.890 1.00 93.25 85 ASP A N 1
ATOM 654 C CA . ASP A 1 85 ? -14.212 0.323 15.133 1.00 93.25 85 ASP A CA 1
ATOM 655 C C . ASP A 1 85 ? -13.444 -0.508 16.165 1.00 93.25 85 ASP A C 1
ATOM 657 O O . ASP A 1 85 ? -12.606 0.024 16.888 1.00 93.25 85 ASP A O 1
ATOM 661 N N . ASP A 1 86 ? -13.662 -1.818 16.179 1.00 93.62 86 ASP A N 1
ATOM 662 C CA . ASP A 1 86 ? -12.942 -2.788 17.008 1.00 93.62 86 ASP A CA 1
ATOM 663 C C . ASP A 1 86 ? -11.610 -3.256 16.396 1.00 93.62 86 ASP A C 1
ATOM 665 O O . ASP A 1 86 ? -10.989 -4.192 16.898 1.00 93.62 86 ASP A O 1
ATOM 669 N N . LEU A 1 87 ? -11.156 -2.579 15.335 1.00 95.00 87 LEU A N 1
ATOM 670 C CA . LEU A 1 87 ? -9.955 -2.884 14.560 1.00 95.00 87 LEU A CA 1
ATOM 671 C C . LEU A 1 87 ? -10.030 -4.201 13.766 1.00 95.00 87 LEU A C 1
ATOM 673 O O . LEU A 1 87 ? -9.012 -4.678 13.263 1.00 95.00 87 LEU A O 1
ATOM 677 N N . GLU A 1 88 ? -11.216 -4.786 13.595 1.00 96.38 88 GLU A N 1
ATOM 678 C CA . GLU A 1 88 ? -11.389 -5.918 12.688 1.00 96.38 88 GLU A CA 1
ATOM 679 C C . GLU A 1 88 ? -11.244 -5.470 11.220 1.00 96.38 88 GLU A C 1
ATOM 681 O O . GLU A 1 88 ? -11.823 -4.465 10.797 1.00 96.38 88 GLU A O 1
ATOM 686 N N . ILE A 1 89 ? -10.488 -6.241 10.430 1.00 97.25 89 ILE A N 1
ATOM 687 C CA . ILE A 1 89 ? -10.418 -6.087 8.972 1.00 97.25 89 ILE A CA 1
ATOM 688 C C . ILE A 1 89 ? -11.538 -6.901 8.323 1.00 97.25 89 ILE A C 1
ATOM 690 O O . ILE A 1 89 ? -11.566 -8.129 8.441 1.00 97.25 89 ILE A O 1
ATOM 694 N N . ASP A 1 90 ? -12.424 -6.225 7.596 1.00 97.94 90 ASP A N 1
ATOM 695 C CA . ASP A 1 90 ? -13.414 -6.857 6.732 1.00 97.94 90 ASP A CA 1
ATOM 696 C C . ASP A 1 90 ? -12.750 -7.298 5.420 1.00 97.94 90 ASP A C 1
ATOM 698 O O . ASP A 1 90 ? -12.469 -6.505 4.517 1.00 97.94 90 ASP A O 1
ATOM 702 N N . GLU A 1 91 ? -12.472 -8.599 5.328 1.00 97.56 91 GLU A N 1
ATOM 703 C CA . GLU A 1 91 ? -11.796 -9.188 4.172 1.00 97.56 91 GLU A CA 1
ATOM 704 C C . GLU A 1 91 ? -12.606 -9.030 2.885 1.00 97.56 91 GLU A C 1
ATOM 706 O O . GLU A 1 91 ? -12.033 -8.798 1.823 1.00 97.56 91 GLU A O 1
ATOM 711 N N . ALA A 1 92 ? -13.936 -9.130 2.959 1.00 97.75 92 ALA A N 1
ATOM 712 C CA . ALA A 1 92 ? -14.783 -9.019 1.779 1.00 97.75 92 ALA A CA 1
ATOM 713 C C . ALA A 1 92 ? -14.729 -7.597 1.215 1.00 97.75 92 ALA A C 1
ATOM 715 O O . ALA A 1 92 ? -14.586 -7.431 0.004 1.00 97.75 92 ALA A O 1
ATOM 716 N N . LYS A 1 93 ? -14.761 -6.582 2.087 1.00 97.38 93 LYS A N 1
ATOM 717 C CA . LYS A 1 93 ? -14.601 -5.179 1.689 1.00 97.38 93 LYS A CA 1
ATOM 718 C C . LYS A 1 93 ? -13.210 -4.872 1.158 1.00 97.38 93 LYS A C 1
ATOM 720 O O . LYS A 1 93 ? -13.093 -4.170 0.158 1.00 97.38 93 LYS A O 1
ATOM 725 N N . MET A 1 94 ? -12.165 -5.437 1.763 1.00 96.19 94 MET A N 1
ATOM 726 C CA . MET A 1 94 ? -10.803 -5.308 1.241 1.00 96.19 94 MET A CA 1
ATOM 727 C C . MET A 1 94 ? -10.697 -5.885 -0.174 1.00 96.19 94 MET A C 1
ATOM 729 O O . MET A 1 94 ? -10.174 -5.224 -1.068 1.00 96.19 94 MET A O 1
ATOM 733 N N . MET A 1 95 ? -11.238 -7.088 -0.392 1.00 97.06 95 MET A N 1
ATOM 734 C CA . MET A 1 95 ? -11.235 -7.731 -1.706 1.00 97.06 95 MET A CA 1
ATOM 735 C C . MET A 1 95 ? -12.082 -6.972 -2.731 1.00 97.06 95 MET A C 1
ATOM 737 O O . MET A 1 95 ? -11.674 -6.857 -3.885 1.00 97.06 95 MET A O 1
ATOM 741 N N . GLU A 1 96 ? -13.240 -6.444 -2.324 1.00 95.12 96 GLU A N 1
ATOM 742 C CA . GLU A 1 96 ? -14.078 -5.575 -3.156 1.00 95.12 96 GLU A CA 1
ATOM 743 C C . GLU A 1 96 ? -13.286 -4.349 -3.616 1.00 95.12 96 GLU A C 1
ATOM 745 O O . GLU A 1 96 ? -13.280 -4.049 -4.806 1.00 95.12 96 GLU A O 1
ATOM 750 N N . TYR A 1 97 ? -12.571 -3.696 -2.697 1.00 92.00 97 TYR A N 1
ATOM 751 C CA . TYR A 1 97 ? -11.789 -2.500 -2.982 1.00 92.00 97 TYR A CA 1
ATOM 752 C C . TYR A 1 97 ? -10.638 -2.756 -3.961 1.00 92.00 97 TYR A C 1
ATOM 754 O O . TYR A 1 97 ? -10.571 -2.110 -5.003 1.00 92.00 97 TYR A O 1
ATOM 762 N N . VAL A 1 98 ? -9.770 -3.739 -3.695 1.00 92.69 98 VAL A N 1
ATOM 763 C CA . VAL A 1 98 ? -8.643 -4.044 -4.605 1.00 92.69 98 VAL A CA 1
ATOM 764 C C . VAL A 1 98 ? -9.112 -4.554 -5.971 1.00 92.69 98 VAL A C 1
ATOM 766 O O . VAL A 1 98 ? -8.395 -4.445 -6.959 1.00 92.69 98 VAL A O 1
ATOM 769 N N . SER A 1 99 ? -10.339 -5.077 -6.063 1.00 93.31 99 SER A N 1
ATOM 770 C CA . SER A 1 99 ? -10.934 -5.497 -7.338 1.00 93.31 99 SER A CA 1
ATOM 771 C C . SER A 1 99 ? -11.433 -4.327 -8.195 1.00 9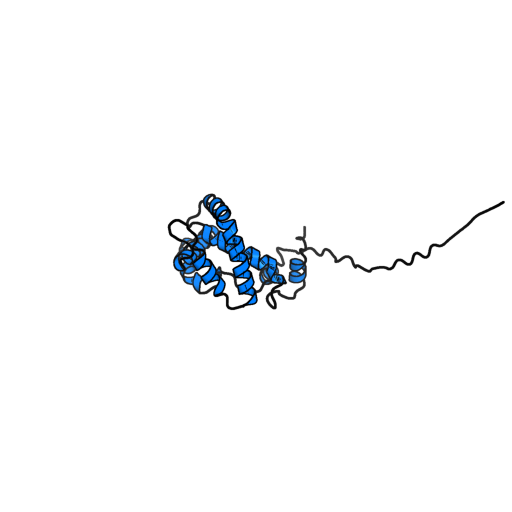3.31 99 SER A C 1
ATOM 773 O O . SER A 1 99 ? -11.841 -4.554 -9.333 1.00 93.31 99 SER A O 1
ATOM 775 N N . GLN A 1 100 ? -11.417 -3.094 -7.678 1.00 90.56 100 GLN A N 1
ATOM 776 C CA . GLN A 1 100 ? -11.769 -1.882 -8.429 1.00 90.56 100 GLN A CA 1
ATOM 777 C C . GLN A 1 100 ? -10.584 -1.296 -9.208 1.00 90.56 100 GLN A C 1
ATOM 779 O O . GLN A 1 100 ? -10.776 -0.333 -9.950 1.00 90.56 100 GLN A O 1
ATOM 784 N N . THR A 1 101 ? -9.377 -1.860 -9.075 1.00 89.50 101 THR A N 1
ATOM 785 C CA . THR A 1 101 ? -8.211 -1.454 -9.869 1.00 89.50 101 THR A CA 1
ATOM 786 C C . THR A 1 101 ? -8.528 -1.573 -11.371 1.00 89.50 101 THR A C 1
ATOM 788 O O . THR A 1 101 ? -8.866 -2.670 -11.820 1.00 89.50 101 THR A O 1
ATOM 791 N N . PRO A 1 102 ? -8.449 -0.474 -12.153 1.00 89.06 102 PRO A N 1
ATOM 792 C CA . PRO A 1 102 ? -8.875 -0.480 -13.556 1.00 89.06 102 PRO A CA 1
ATOM 793 C C . PRO A 1 102 ? -7.994 -1.319 -14.482 1.00 89.06 102 PRO A C 1
ATOM 795 O O . PRO A 1 102 ? -8.498 -1.911 -15.434 1.00 89.06 102 PRO A O 1
ATOM 798 N N . ASP A 1 103 ? -6.685 -1.343 -14.225 1.00 90.75 103 ASP A N 1
ATOM 799 C CA . ASP A 1 103 ? -5.750 -2.169 -14.981 1.00 90.75 103 ASP A CA 1
ATOM 800 C C . ASP A 1 103 ? -5.881 -3.635 -14.548 1.00 90.75 103 ASP A C 1
ATOM 802 O O . ASP A 1 103 ? -5.744 -3.950 -13.367 1.00 90.75 103 ASP A O 1
ATOM 806 N N . GLU A 1 104 ? -6.170 -4.537 -15.488 1.00 91.94 104 GLU A N 1
ATOM 807 C CA . GLU A 1 104 ? -6.450 -5.945 -15.188 1.00 91.94 104 GLU A CA 1
ATOM 808 C C . GLU A 1 104 ? -5.226 -6.718 -14.673 1.00 91.94 104 GLU A C 1
ATOM 810 O O . GLU A 1 104 ? -5.382 -7.581 -13.801 1.00 91.94 104 GLU A O 1
ATOM 815 N N . ASP A 1 105 ? -4.023 -6.409 -15.167 1.00 92.06 105 ASP A N 1
ATOM 816 C CA . ASP A 1 105 ? -2.791 -7.082 -14.750 1.00 92.06 105 ASP A CA 1
ATOM 817 C C . ASP A 1 105 ? -2.391 -6.613 -13.346 1.00 92.06 105 ASP A C 1
ATOM 819 O O . ASP A 1 105 ? -2.126 -7.437 -12.461 1.00 92.06 105 ASP A O 1
ATOM 823 N N . VAL A 1 106 ? -2.466 -5.301 -13.094 1.00 92.94 106 VAL A N 1
ATOM 824 C CA . VAL A 1 106 ? -2.255 -4.734 -11.752 1.00 92.94 106 VAL A CA 1
ATOM 825 C C . VAL A 1 106 ? -3.328 -5.232 -10.784 1.00 92.94 106 VAL A C 1
ATOM 827 O O . VAL A 1 106 ? -3.004 -5.622 -9.664 1.00 92.94 106 VAL A O 1
ATOM 830 N N . LYS A 1 107 ? -4.602 -5.282 -11.196 1.00 93.25 107 LYS A N 1
ATOM 831 C CA . LYS A 1 107 ? -5.710 -5.785 -10.368 1.00 93.25 107 LYS A CA 1
ATOM 832 C C . LYS A 1 107 ? -5.468 -7.221 -9.935 1.00 93.25 107 LYS A C 1
ATOM 834 O O . LYS A 1 107 ? -5.670 -7.551 -8.767 1.00 93.25 107 LYS A O 1
ATOM 839 N N . LYS A 1 108 ? -5.054 -8.092 -10.860 1.00 94.06 108 LYS A N 1
ATOM 840 C CA . LYS A 1 108 ? -4.765 -9.492 -10.540 1.00 94.06 108 LYS A CA 1
ATOM 841 C C . LYS A 1 108 ? -3.684 -9.587 -9.463 1.00 94.06 108 LYS A C 1
ATOM 843 O O . LYS A 1 108 ? -3.886 -10.297 -8.478 1.00 94.06 108 LYS A O 1
ATOM 848 N N . LEU A 1 109 ? -2.596 -8.835 -9.622 1.00 94.44 109 LEU A N 1
ATOM 849 C CA . LEU A 1 109 ? -1.502 -8.801 -8.658 1.00 94.44 109 LEU A CA 1
ATOM 850 C C . LEU A 1 109 ? -1.952 -8.224 -7.306 1.00 94.44 109 LEU A C 1
ATOM 852 O O . LEU A 1 109 ? -1.713 -8.840 -6.276 1.00 94.44 109 LEU A O 1
ATOM 856 N N . MET A 1 110 ? -2.699 -7.118 -7.293 1.00 94.69 110 MET A N 1
ATOM 857 C CA . MET A 1 110 ? -3.293 -6.534 -6.080 1.00 94.69 110 MET A CA 1
ATOM 858 C C . MET A 1 110 ? -4.187 -7.532 -5.330 1.00 94.69 110 MET A C 1
ATOM 860 O O . MET A 1 110 ? -4.099 -7.652 -4.110 1.00 94.69 110 MET A O 1
ATOM 864 N N . VAL A 1 111 ? -5.031 -8.279 -6.048 1.00 96.25 111 VAL A N 1
ATOM 865 C CA . VAL A 1 111 ? -5.916 -9.318 -5.492 1.00 96.25 111 VAL A CA 1
ATOM 866 C C . VAL A 1 111 ? -5.120 -10.484 -4.902 1.00 96.25 111 VAL A C 1
ATOM 868 O O . VAL A 1 111 ? -5.501 -11.019 -3.858 1.00 96.25 111 VAL A O 1
ATOM 871 N N . GLU A 1 112 ? -4.051 -10.919 -5.565 1.00 96.62 112 GLU A N 1
ATOM 872 C CA . GLU A 1 112 ? -3.168 -11.983 -5.074 1.00 96.62 112 GLU A CA 1
ATOM 873 C C . GLU A 1 112 ? -2.402 -11.521 -3.825 1.00 96.62 112 GLU A C 1
ATOM 875 O O . GLU A 1 112 ? -2.502 -12.173 -2.782 1.00 96.62 112 GLU A O 1
ATOM 880 N N . SER A 1 113 ? -1.780 -10.342 -3.878 1.00 96.44 113 SER A N 1
ATOM 881 C CA . SER A 1 113 ? -1.092 -9.700 -2.753 1.00 96.44 113 SER A CA 1
ATOM 882 C C . SER A 1 113 ? -2.013 -9.477 -1.551 1.00 96.44 113 SER A C 1
ATOM 884 O O . SER A 1 113 ? -1.651 -9.802 -0.421 1.00 96.44 113 SER A O 1
ATOM 886 N N . ALA A 1 114 ? -3.247 -9.006 -1.764 1.00 97.25 114 ALA A N 1
ATOM 887 C CA . ALA A 1 114 ? -4.234 -8.835 -0.695 1.00 97.25 114 ALA A CA 1
ATOM 888 C C . ALA A 1 114 ? -4.549 -10.153 0.019 1.00 97.25 114 ALA A C 1
ATOM 890 O O . ALA A 1 114 ? -4.572 -10.200 1.249 1.00 97.25 114 ALA A O 1
ATOM 891 N N . LYS A 1 115 ? -4.724 -11.252 -0.725 1.00 97.94 115 LYS A N 1
ATOM 892 C CA . LYS A 1 115 ? -4.946 -12.578 -0.126 1.00 97.94 115 LYS A CA 1
ATOM 893 C C . LYS A 1 115 ? -3.756 -13.040 0.706 1.00 97.94 115 LYS A C 1
ATOM 895 O O . LYS A 1 115 ? -3.955 -13.711 1.716 1.00 97.94 115 LYS A O 1
ATOM 900 N N . GLU A 1 116 ? -2.533 -12.737 0.287 1.00 97.12 116 GLU A N 1
ATOM 901 C CA . GLU A 1 116 ? -1.332 -13.077 1.054 1.00 97.12 116 GLU A CA 1
ATOM 902 C C . GLU A 1 116 ? -1.220 -12.243 2.329 1.00 97.12 116 GLU A C 1
ATOM 904 O O . GLU A 1 116 ? -1.068 -12.804 3.414 1.00 97.12 116 GLU A O 1
ATOM 909 N N . CYS A 1 117 ? -1.422 -10.933 2.233 1.00 97.88 117 CYS A N 1
ATOM 910 C CA . CYS A 1 117 ? -1.417 -10.032 3.382 1.00 97.88 117 CYS A CA 1
ATOM 911 C C . CYS A 1 117 ? -2.527 -10.348 4.389 1.00 97.88 117 CYS A C 1
ATOM 913 O O . CYS A 1 117 ? -2.308 -10.275 5.597 1.00 97.88 117 CYS A O 1
ATOM 915 N N . LEU A 1 118 ? -3.697 -10.794 3.925 1.00 98.06 118 LEU A N 1
ATOM 916 C CA . LEU A 1 118 ? -4.773 -11.263 4.798 1.00 98.06 118 LEU A CA 1
ATOM 917 C C . LEU A 1 118 ? -4.387 -12.511 5.604 1.00 98.06 118 LEU A C 1
ATOM 919 O O . LEU A 1 118 ? -4.817 -12.641 6.750 1.00 98.06 118 LEU A O 1
ATOM 923 N N . LYS A 1 119 ? -3.525 -13.394 5.077 1.00 97.94 119 LYS A N 1
ATOM 924 C CA . LYS A 1 119 ? -2.970 -14.513 5.866 1.00 97.94 119 LYS A CA 1
ATOM 925 C C . LYS A 1 119 ? -2.051 -14.009 6.983 1.00 97.94 119 LYS A C 1
ATOM 927 O O . LYS A 1 119 ? -2.026 -14.608 8.053 1.00 97.94 119 LYS A O 1
ATOM 932 N N . ALA A 1 120 ? -1.341 -12.905 6.749 1.00 96.88 120 ALA A N 1
ATOM 933 C CA . ALA A 1 120 ? -0.445 -12.267 7.714 1.00 96.88 120 ALA A CA 1
ATOM 934 C C . ALA A 1 120 ? -1.141 -11.244 8.638 1.00 96.88 120 ALA A C 1
ATOM 936 O O . ALA A 1 120 ? -0.494 -10.672 9.516 1.00 96.88 120 ALA A O 1
ATOM 937 N N . LYS A 1 121 ? -2.459 -11.018 8.497 1.00 96.25 121 LYS A N 1
ATOM 938 C CA . LYS A 1 121 ? -3.181 -9.938 9.199 1.00 96.25 121 LYS A CA 1
ATOM 939 C C . LYS A 1 121 ? -3.023 -9.963 10.721 1.00 96.25 121 LYS A C 1
ATOM 941 O O . LYS A 1 121 ? -2.994 -8.912 11.349 1.00 96.25 121 LYS A O 1
ATOM 946 N N . GLY A 1 122 ? -2.927 -11.155 11.317 1.00 96.81 122 GLY A N 1
ATOM 947 C CA . GLY A 1 122 ? -2.739 -11.312 12.761 1.00 96.81 122 GLY A CA 1
ATOM 948 C C . GLY A 1 122 ? -1.382 -10.781 13.220 1.00 96.81 122 GLY A C 1
ATOM 949 O O . GLY A 1 122 ? -1.310 -10.032 14.186 1.00 96.81 122 GLY A O 1
ATOM 950 N N . GLU A 1 123 ? -0.317 -11.101 12.487 1.00 97.50 123 GLU A N 1
ATOM 951 C CA . GLU A 1 123 ? 1.030 -10.595 12.772 1.00 97.50 123 GLU A CA 1
ATOM 952 C C . GLU A 1 123 ? 1.121 -9.086 12.538 1.00 97.50 123 GLU A C 1
ATOM 954 O O . GLU A 1 123 ? 1.724 -8.369 13.333 1.00 97.50 123 GLU A O 1
ATOM 959 N N . ILE A 1 124 ? 0.487 -8.593 11.469 1.00 97.44 124 ILE A N 1
ATOM 960 C CA . ILE A 1 124 ? 0.413 -7.159 11.165 1.00 97.44 124 ILE A CA 1
ATOM 961 C C . ILE A 1 124 ? -0.331 -6.415 12.282 1.00 97.44 124 ILE A C 1
ATOM 963 O O . ILE A 1 124 ? 0.127 -5.365 12.723 1.00 97.44 124 ILE A O 1
ATOM 967 N N . MET A 1 125 ? -1.437 -6.970 12.785 1.00 96.81 125 MET A N 1
ATOM 968 C CA . MET A 1 125 ? -2.178 -6.420 13.922 1.00 96.81 125 MET A CA 1
ATOM 969 C C . MET A 1 125 ? -1.321 -6.337 15.184 1.00 96.81 125 MET A C 1
ATOM 971 O O . MET A 1 125 ? -1.322 -5.301 15.846 1.00 96.81 125 MET A O 1
ATOM 975 N N . GLU A 1 126 ? -0.594 -7.400 15.533 1.00 96.69 126 GLU A N 1
ATOM 976 C CA . GLU A 1 126 ? 0.269 -7.367 16.717 1.00 96.69 126 GLU A CA 1
ATOM 977 C C . GLU A 1 126 ? 1.369 -6.310 16.579 1.00 96.69 126 GLU A C 1
ATOM 979 O O . GLU A 1 126 ? 1.538 -5.505 17.491 1.00 96.69 126 GLU A O 1
ATOM 984 N N . LYS A 1 127 ? 2.018 -6.210 15.411 1.00 95.94 127 LYS A N 1
ATOM 985 C CA . LYS A 1 127 ? 2.995 -5.140 15.144 1.00 95.94 127 LYS A CA 1
ATOM 986 C C . LYS A 1 127 ? 2.365 -3.750 15.237 1.00 95.94 127 LYS A C 1
ATOM 988 O O . LYS A 1 127 ? 2.944 -2.851 15.834 1.00 95.94 127 LYS A O 1
ATOM 993 N N . ALA A 1 128 ? 1.159 -3.564 14.701 1.00 95.62 128 ALA A N 1
ATOM 994 C CA . ALA A 1 128 ? 0.466 -2.279 14.740 1.00 95.62 128 ALA A CA 1
ATOM 995 C C . ALA A 1 128 ? 0.218 -1.783 16.176 1.00 95.62 128 ALA A C 1
ATOM 997 O O . ALA A 1 128 ? 0.301 -0.580 16.423 1.00 95.62 128 ALA A O 1
ATOM 998 N N . LYS A 1 129 ? -0.024 -2.694 17.129 1.00 94.06 129 LYS A N 1
ATOM 999 C CA . LYS A 1 129 ? -0.214 -2.360 18.553 1.00 94.06 129 LYS A CA 1
ATOM 1000 C C . LYS A 1 129 ? 1.056 -1.856 19.237 1.00 94.06 129 LYS A C 1
ATOM 1002 O O . LYS A 1 129 ? 0.959 -1.173 20.254 1.00 94.06 129 LYS A O 1
ATOM 1007 N N . GLU A 1 130 ? 2.234 -2.185 18.712 1.00 94.31 130 GLU A N 1
ATOM 1008 C CA . GLU A 1 130 ? 3.520 -1.731 19.260 1.00 94.31 130 GLU A CA 1
ATOM 1009 C C . GLU A 1 130 ? 3.775 -0.242 18.976 1.00 94.31 130 GLU A C 1
ATOM 1011 O O . GLU A 1 130 ? 4.600 0.396 19.632 1.00 94.31 130 GLU A O 1
ATOM 1016 N N . HIS A 1 131 ? 3.038 0.337 18.026 1.00 91.19 131 HIS A N 1
ATOM 1017 C CA . HIS A 1 131 ? 3.184 1.723 17.612 1.00 91.19 131 HIS A CA 1
ATOM 1018 C C . HIS A 1 131 ? 2.178 2.636 18.325 1.00 91.19 131 HIS A C 1
ATOM 1020 O O . HIS A 1 131 ? 0.973 2.599 18.080 1.00 91.19 131 HIS A O 1
ATOM 1026 N N . ALA A 1 132 ? 2.689 3.532 19.170 1.00 91.69 132 ALA A N 1
ATOM 1027 C CA . ALA A 1 132 ? 1.898 4.597 19.782 1.00 91.69 132 ALA A CA 1
ATOM 1028 C C . ALA A 1 132 ? 1.707 5.764 18.794 1.00 91.69 132 ALA A C 1
ATOM 1030 O O . ALA A 1 132 ? 2.489 6.713 18.777 1.00 91.69 132 ALA A O 1
ATOM 1031 N N . MET A 1 133 ? 0.669 5.669 17.962 1.00 93.69 133 MET A N 1
ATOM 1032 C CA . MET A 1 133 ? 0.310 6.653 16.931 1.00 93.69 133 MET A CA 1
ATOM 1033 C C . MET A 1 133 ? -1.036 7.312 17.265 1.00 93.69 133 MET A C 1
ATOM 1035 O O . MET A 1 133 ? -1.845 6.762 18.013 1.00 93.69 133 MET A O 1
ATOM 1039 N N . LYS A 1 134 ? -1.302 8.491 16.697 1.00 95.06 134 LYS A N 1
ATOM 1040 C CA . LYS A 1 134 ? -2.557 9.230 16.891 1.00 95.06 134 LYS A CA 1
ATOM 1041 C C . LYS A 1 134 ? -3.772 8.489 16.332 1.00 95.06 134 LYS A C 1
ATOM 1043 O O . LYS A 1 134 ? -4.821 8.471 16.970 1.00 95.06 134 LYS A O 1
ATOM 1048 N N . CYS A 1 135 ? -3.627 7.899 15.151 1.00 96.62 135 CYS A N 1
ATOM 1049 C CA . CYS A 1 135 ? -4.585 6.959 14.578 1.00 96.62 135 CYS A CA 1
ATOM 1050 C C . CYS A 1 135 ? -3.927 5.583 14.484 1.00 96.62 135 CYS A C 1
ATOM 1052 O O . CYS A 1 135 ? -2.703 5.487 14.377 1.00 96.62 135 CYS A O 1
ATOM 1054 N N . HIS A 1 136 ? -4.723 4.517 14.536 1.00 96.62 136 HIS A N 1
ATOM 1055 C CA . HIS A 1 136 ? -4.180 3.164 14.559 1.00 96.62 136 HIS A CA 1
ATOM 1056 C C . HIS A 1 136 ? -3.521 2.819 13.205 1.00 96.62 136 HIS A C 1
ATOM 1058 O O . HIS A 1 136 ? -4.168 2.954 12.167 1.00 96.62 136 HIS A O 1
ATOM 1064 N N . PRO A 1 137 ? -2.264 2.336 13.162 1.00 97.12 137 PRO A N 1
ATOM 1065 C CA . PRO A 1 137 ? -1.527 2.193 11.902 1.00 97.12 137 PRO A CA 1
ATOM 1066 C C . PRO A 1 137 ? -1.895 0.938 11.097 1.00 97.12 137 PRO A C 1
ATOM 1068 O O . PRO A 1 137 ? -1.367 0.736 10.008 1.00 97.12 137 PRO A O 1
ATOM 1071 N N . LEU A 1 138 ? -2.805 0.094 11.592 1.00 97.56 138 LEU A N 1
ATOM 1072 C CA . LEU A 1 138 ? -3.179 -1.176 10.954 1.00 97.56 138 LEU A CA 1
ATOM 1073 C C . LEU A 1 138 ? -3.570 -1.032 9.477 1.00 97.56 138 LEU A C 1
ATOM 1075 O O . LEU A 1 138 ? -3.103 -1.812 8.653 1.00 97.56 138 LEU A O 1
ATOM 1079 N N . ALA A 1 139 ? -4.403 -0.045 9.130 1.00 96.56 139 ALA A N 1
ATOM 1080 C CA . ALA A 1 139 ? -4.815 0.166 7.741 1.00 96.56 139 ALA A CA 1
ATOM 1081 C C . ALA A 1 139 ? -3.625 0.512 6.833 1.00 96.56 139 ALA A C 1
ATOM 1083 O O . ALA A 1 139 ? -3.517 -0.007 5.719 1.00 96.56 139 ALA A O 1
ATOM 1084 N N . PHE A 1 140 ? -2.710 1.347 7.331 1.00 96.06 140 PHE A N 1
ATOM 1085 C CA . PHE A 1 140 ? -1.477 1.683 6.630 1.00 96.06 140 PHE A CA 1
ATOM 1086 C C . PHE A 1 140 ? -0.598 0.442 6.445 1.00 96.06 140 PHE A C 1
ATOM 1088 O O . PHE A 1 140 ? -0.213 0.155 5.321 1.00 96.06 140 PHE A O 1
ATOM 1095 N N . MET A 1 141 ? -0.360 -0.345 7.498 1.00 97.38 141 MET A N 1
ATOM 1096 C CA . MET A 1 141 ? 0.503 -1.534 7.425 1.00 97.38 141 MET A CA 1
ATOM 1097 C C . MET A 1 141 ? -0.084 -2.647 6.543 1.00 97.38 141 MET A C 1
ATOM 1099 O O . MET A 1 141 ? 0.648 -3.332 5.832 1.00 97.38 141 MET A O 1
ATOM 1103 N N . MET A 1 142 ? -1.411 -2.822 6.535 1.00 97.62 142 MET A N 1
ATOM 1104 C CA . MET A 1 142 ? -2.074 -3.725 5.586 1.00 97.62 142 MET A CA 1
ATOM 1105 C C . MET A 1 142 ? -1.891 -3.244 4.142 1.00 97.62 142 MET A C 1
ATOM 1107 O O . MET A 1 142 ? -1.593 -4.050 3.264 1.00 97.62 142 MET A O 1
ATOM 1111 N N . THR A 1 143 ? -2.034 -1.938 3.897 1.00 95.38 143 THR A N 1
ATOM 1112 C CA . THR A 1 143 ? -1.820 -1.352 2.565 1.00 95.38 143 THR A CA 1
ATOM 1113 C C . THR A 1 143 ? -0.361 -1.473 2.134 1.00 95.38 143 THR A C 1
ATOM 1115 O O . THR A 1 143 ? -0.089 -1.861 1.004 1.00 95.38 143 THR A O 1
ATOM 1118 N N . GLU A 1 144 ? 0.580 -1.201 3.038 1.00 94.69 144 GLU A N 1
ATOM 1119 C CA . GLU A 1 144 ? 2.014 -1.359 2.810 1.00 94.69 144 GLU A CA 1
ATOM 1120 C C . GLU A 1 144 ? 2.352 -2.801 2.428 1.00 94.69 144 GLU A C 1
ATOM 1122 O O .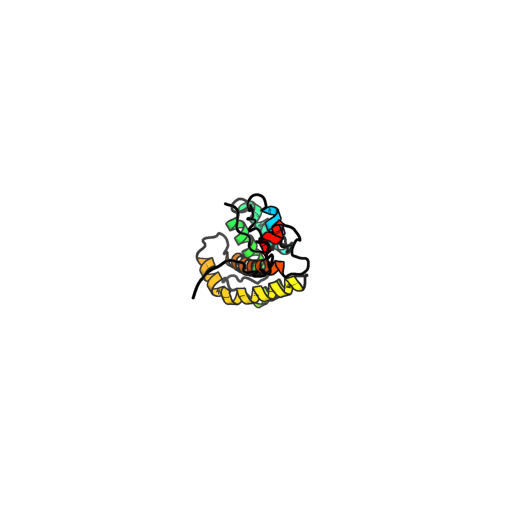 GLU A 1 144 ? 3.052 -3.009 1.444 1.00 94.69 144 GLU A O 1
ATOM 1127 N N . CYS A 1 145 ? 1.803 -3.796 3.133 1.00 97.38 145 CYS A N 1
ATOM 1128 C CA . CYS A 1 145 ? 1.997 -5.203 2.785 1.00 97.38 145 CYS A CA 1
ATOM 1129 C C . CYS A 1 145 ? 1.589 -5.492 1.330 1.00 97.38 145 CYS A C 1
ATOM 1131 O O . CYS A 1 145 ? 2.353 -6.106 0.583 1.00 97.38 145 CYS A O 1
ATOM 1133 N N . ILE A 1 146 ? 0.408 -5.016 0.915 1.00 95.75 146 ILE A N 1
ATOM 1134 C CA . ILE A 1 146 ? -0.113 -5.234 -0.442 1.00 95.75 146 ILE A CA 1
ATOM 1135 C C . ILE A 1 146 ? 0.779 -4.536 -1.465 1.00 95.75 146 ILE A C 1
ATOM 1137 O O . ILE A 1 146 ? 1.216 -5.160 -2.431 1.00 95.75 146 ILE A O 1
ATOM 1141 N N . MET A 1 147 ? 1.070 -3.254 -1.243 1.00 92.56 147 MET A N 1
ATOM 1142 C CA . MET A 1 147 ? 1.862 -2.453 -2.171 1.00 92.56 147 MET A CA 1
ATOM 1143 C C . MET A 1 147 ? 3.293 -2.966 -2.281 1.00 92.56 147 MET A C 1
ATOM 1145 O O . MET A 1 147 ? 3.824 -3.013 -3.381 1.00 92.56 147 MET A O 1
ATOM 1149 N N . HIS A 1 148 ? 3.910 -3.397 -1.183 1.00 92.56 148 HIS A N 1
ATOM 1150 C CA . HIS A 1 148 ? 5.250 -3.972 -1.206 1.00 92.56 148 HIS A CA 1
ATOM 1151 C C . HIS A 1 148 ? 5.302 -5.235 -2.076 1.00 92.56 148 HIS A C 1
ATOM 1153 O O . HIS A 1 148 ? 6.186 -5.356 -2.923 1.00 92.56 148 HIS A O 1
ATOM 1159 N N . ALA A 1 149 ? 4.318 -6.131 -1.938 1.00 92.94 149 ALA A N 1
ATOM 1160 C CA . ALA A 1 149 ? 4.207 -7.306 -2.798 1.00 92.94 149 ALA A CA 1
ATOM 1161 C C . ALA A 1 149 ? 3.997 -6.914 -4.274 1.00 92.94 149 ALA A C 1
ATOM 1163 O O . ALA A 1 149 ? 4.683 -7.433 -5.151 1.00 92.94 149 ALA A O 1
ATOM 1164 N N . VAL A 1 150 ? 3.133 -5.932 -4.555 1.00 92.44 150 VAL A N 1
ATOM 1165 C CA . VAL A 1 150 ? 2.920 -5.417 -5.919 1.00 92.44 150 VAL A CA 1
ATOM 116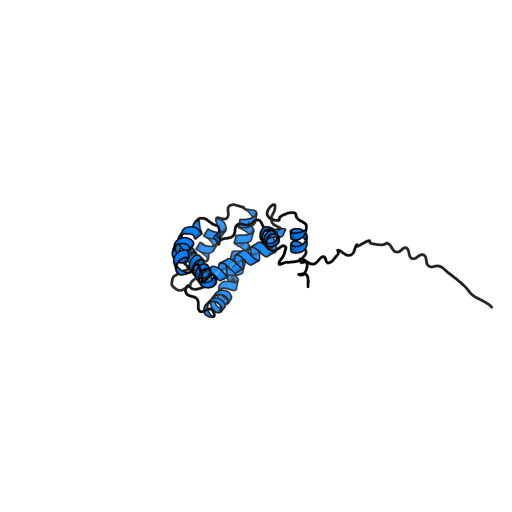6 C C . VAL A 1 150 ? 4.204 -4.827 -6.514 1.00 92.44 150 VAL A C 1
ATOM 1168 O O . VAL A 1 150 ? 4.591 -5.191 -7.622 1.00 92.44 150 VAL A O 1
ATOM 1171 N N . TYR A 1 151 ? 4.897 -3.949 -5.786 1.00 90.38 151 TYR A N 1
ATOM 1172 C CA . TYR A 1 151 ? 6.126 -3.309 -6.256 1.00 90.38 151 TYR A CA 1
ATOM 1173 C C . TYR A 1 151 ? 7.256 -4.318 -6.485 1.00 90.38 151 TYR A C 1
ATOM 1175 O O . TYR A 1 151 ? 8.006 -4.162 -7.447 1.00 90.38 151 TYR A O 1
ATOM 1183 N N . SER A 1 152 ? 7.345 -5.377 -5.670 1.00 90.06 152 SER A N 1
ATOM 1184 C CA . SER A 1 152 ? 8.344 -6.444 -5.848 1.00 90.06 152 SER A CA 1
ATOM 1185 C C . SER A 1 152 ? 8.171 -7.264 -7.132 1.00 90.06 152 SER A C 1
ATOM 1187 O O . SER A 1 152 ? 9.114 -7.905 -7.582 1.00 90.06 152 SER A O 1
ATOM 1189 N N . GLU A 1 153 ? 6.982 -7.218 -7.733 1.00 92.12 153 GLU A N 1
ATOM 1190 C CA . GLU A 1 153 ? 6.619 -7.958 -8.945 1.00 92.12 153 GLU A CA 1
ATOM 1191 C C . GLU A 1 153 ? 6.342 -7.014 -10.132 1.00 92.12 153 GLU A C 1
ATOM 1193 O O . GLU A 1 153 ? 5.953 -7.452 -11.217 1.00 92.12 153 GLU A O 1
ATOM 1198 N N . CYS A 1 154 ? 6.542 -5.705 -9.952 1.00 92.50 154 CYS A N 1
ATOM 1199 C CA . CYS A 1 154 ? 6.175 -4.697 -10.943 1.00 92.50 154 CYS A CA 1
ATOM 1200 C C . CYS A 1 154 ? 6.974 -4.813 -12.246 1.00 92.50 154 CYS A C 1
ATOM 1202 O O . CYS A 1 154 ? 6.462 -4.521 -13.324 1.00 92.50 154 CYS A O 1
ATOM 1204 N N . ASP A 1 155 ? 8.206 -5.314 -12.185 1.00 91.38 155 ASP A N 1
ATOM 1205 C CA . ASP A 1 155 ? 9.048 -5.534 -13.360 1.00 91.38 155 ASP A CA 1
ATOM 1206 C C . ASP A 1 155 ? 8.509 -6.618 -14.314 1.00 91.38 155 ASP A C 1
ATOM 1208 O O . ASP A 1 155 ? 9.017 -6.765 -15.434 1.00 91.38 155 ASP A O 1
ATOM 1212 N N . LYS A 1 156 ? 7.500 -7.375 -13.863 1.00 91.19 156 LYS A N 1
ATOM 1213 C CA . LYS A 1 156 ? 6.781 -8.411 -14.613 1.00 91.19 156 LYS A CA 1
ATOM 1214 C C . LYS A 1 156 ? 5.447 -7.910 -15.167 1.00 91.19 156 LYS A C 1
ATOM 1216 O O . LYS A 1 156 ? 4.853 -8.604 -15.993 1.00 91.19 156 LYS A O 1
ATOM 1221 N N . LEU A 1 157 ? 4.979 -6.734 -14.742 1.00 91.00 157 LEU A N 1
ATOM 1222 C CA . LEU A 1 157 ? 3.744 -6.136 -15.237 1.00 91.00 157 LEU A CA 1
ATOM 1223 C C . LEU A 1 157 ? 3.973 -5.486 -16.614 1.00 91.00 157 LEU A C 1
ATOM 1225 O O . LEU A 1 157 ? 4.901 -4.683 -16.775 1.00 91.00 157 LEU A O 1
ATOM 1229 N N . PRO A 1 158 ? 3.146 -5.796 -17.629 1.00 87.31 158 PRO A N 1
ATOM 1230 C CA . PRO A 1 158 ? 3.278 -5.194 -18.952 1.00 87.31 158 PRO A CA 1
ATOM 1231 C C . PRO A 1 158 ? 3.107 -3.672 -18.904 1.00 87.31 158 PRO A C 1
ATOM 1233 O O . PRO A 1 158 ? 2.123 -3.178 -18.376 1.00 87.31 158 PRO A O 1
ATOM 1236 N N . ASN A 1 159 ? 4.028 -2.920 -19.512 1.00 89.12 159 ASN A N 1
ATOM 1237 C CA . ASN A 1 159 ? 3.980 -1.451 -19.629 1.00 89.12 159 ASN A CA 1
ATOM 1238 C C . ASN A 1 159 ? 4.041 -0.648 -18.314 1.00 89.12 159 ASN A C 1
ATOM 1240 O O . ASN A 1 159 ? 3.958 0.574 -18.376 1.00 89.12 159 ASN A O 1
ATOM 1244 N N . HIS A 1 160 ? 4.232 -1.291 -17.160 1.00 92.69 160 HIS A N 1
ATOM 1245 C CA . HIS A 1 160 ? 4.384 -0.598 -15.873 1.00 92.69 160 HIS A CA 1
ATOM 1246 C C . HIS A 1 160 ? 5.843 -0.451 -15.436 1.00 92.69 160 HIS A C 1
ATOM 1248 O O . HIS A 1 160 ? 6.139 0.361 -14.565 1.00 92.69 160 HIS A O 1
ATOM 1254 N N . TRP A 1 161 ? 6.771 -1.198 -16.040 1.00 94.38 161 TRP A N 1
ATOM 1255 C CA . TRP A 1 161 ? 8.198 -1.013 -15.790 1.00 94.38 161 TRP A CA 1
ATOM 1256 C C . TRP A 1 161 ? 8.804 -0.008 -16.764 1.00 94.38 161 TRP A C 1
ATOM 1258 O O . TRP A 1 161 ? 8.750 -0.200 -17.982 1.00 94.38 161 TRP A O 1
ATOM 1268 N N . LYS A 1 162 ? 9.427 1.045 -16.235 1.00 94.38 162 LYS A N 1
ATOM 1269 C CA . LYS A 1 162 ? 10.128 2.041 -17.044 1.00 94.38 162 LYS A CA 1
ATOM 1270 C C . LYS A 1 162 ? 11.395 1.440 -17.654 1.00 94.38 162 LYS A C 1
ATOM 1272 O O . LYS A 1 162 ? 12.247 0.900 -16.949 1.00 94.38 162 LYS A O 1
ATOM 1277 N N . ASP A 1 163 ? 11.540 1.586 -18.968 1.00 92.56 163 ASP A N 1
ATOM 1278 C CA . ASP A 1 163 ? 12.757 1.193 -19.677 1.00 92.56 163 ASP A CA 1
ATOM 1279 C C . ASP A 1 163 ? 13.820 2.296 -19.548 1.00 92.56 163 ASP A C 1
ATOM 1281 O O . ASP A 1 163 ? 13.780 3.323 -20.231 1.00 92.56 163 ASP A O 1
ATOM 1285 N N . SER A 1 164 ? 14.737 2.114 -18.600 1.00 94.06 164 SER A N 1
ATOM 1286 C CA . SER A 1 164 ? 15.918 2.956 -18.420 1.00 94.06 164 SER A CA 1
ATOM 1287 C C . SER A 1 164 ? 17.080 2.150 -17.844 1.00 94.06 164 SER A C 1
ATOM 1289 O O . SER A 1 164 ? 16.903 1.038 -17.337 1.00 94.06 164 SER A O 1
ATOM 1291 N N . GLU A 1 165 ? 18.286 2.714 -17.900 1.00 93.25 165 GLU A N 1
ATOM 1292 C CA . GLU A 1 165 ? 19.476 2.094 -17.314 1.00 93.25 165 GLU A CA 1
ATOM 1293 C C . GLU A 1 165 ? 19.326 1.921 -15.794 1.00 93.25 165 GLU A C 1
ATOM 1295 O O . GLU A 1 165 ? 19.560 0.832 -15.271 1.00 93.25 165 GLU A O 1
ATOM 1300 N N . ILE A 1 166 ? 18.861 2.959 -15.090 1.00 94.25 166 ILE A N 1
ATOM 1301 C CA . ILE A 1 166 ? 18.647 2.915 -13.638 1.00 94.25 166 ILE A CA 1
ATOM 1302 C C . ILE A 1 166 ? 17.594 1.869 -13.284 1.00 94.25 166 ILE A C 1
ATOM 1304 O O . ILE A 1 166 ? 17.830 1.036 -12.412 1.00 94.25 166 ILE A O 1
ATOM 1308 N N . CYS A 1 167 ? 16.464 1.841 -13.990 1.00 94.00 167 CYS A N 1
ATOM 1309 C CA . CYS A 1 167 ? 15.428 0.851 -13.725 1.00 94.00 167 CYS A CA 1
ATOM 1310 C C . CYS A 1 167 ? 15.882 -0.564 -14.092 1.00 94.00 167 CYS A C 1
ATOM 1312 O O . CYS A 1 167 ? 15.565 -1.513 -13.386 1.00 94.00 167 CYS A O 1
ATOM 1314 N N . SER A 1 168 ? 16.715 -0.741 -15.114 1.00 93.12 168 SER A N 1
ATOM 1315 C CA . SER A 1 168 ? 17.339 -2.041 -15.385 1.00 93.12 168 SER A CA 1
ATOM 1316 C C . SER A 1 168 ? 18.254 -2.487 -14.238 1.00 93.12 168 SER A C 1
ATOM 1318 O O . SER A 1 168 ? 18.218 -3.652 -13.846 1.00 93.12 168 SER A O 1
ATOM 1320 N N . LYS A 1 169 ? 19.028 -1.570 -13.641 1.00 91.62 169 LYS A N 1
ATOM 1321 C CA . LYS A 1 169 ? 19.863 -1.858 -12.462 1.00 91.62 169 LYS A CA 1
ATOM 1322 C C . LYS A 1 169 ? 19.022 -2.229 -11.240 1.00 91.62 169 LYS A C 1
ATOM 1324 O O . LYS A 1 169 ? 19.328 -3.225 -10.589 1.00 91.62 169 LYS A O 1
ATOM 1329 N N . VAL A 1 170 ? 17.939 -1.491 -10.968 1.00 91.31 170 VAL A N 1
ATOM 1330 C CA . VAL A 1 170 ? 16.995 -1.800 -9.875 1.00 91.31 170 VAL A CA 1
ATOM 1331 C C . VAL A 1 170 ? 16.386 -3.187 -10.075 1.00 91.31 170 VAL A C 1
ATOM 1333 O O . VAL A 1 170 ? 16.435 -4.014 -9.168 1.00 91.31 170 VAL A O 1
ATOM 1336 N N . LYS A 1 171 ? 15.884 -3.475 -11.283 1.00 90.25 171 LYS A N 1
ATOM 1337 C CA . LYS A 1 171 ? 15.308 -4.777 -11.652 1.00 90.25 171 LYS A CA 1
ATOM 1338 C C . LYS A 1 171 ? 16.286 -5.933 -11.437 1.00 90.25 171 LYS A C 1
ATOM 1340 O O . LYS A 1 171 ? 15.887 -7.014 -11.019 1.00 90.25 171 LYS A O 1
ATOM 1345 N N . ASN A 1 172 ? 17.566 -5.702 -11.714 1.00 89.94 172 ASN A N 1
ATOM 1346 C CA . ASN A 1 172 ? 18.623 -6.700 -11.569 1.00 89.94 172 ASN A CA 1
ATOM 1347 C C . ASN A 1 172 ? 19.206 -6.783 -10.147 1.00 89.94 172 ASN A C 1
ATOM 1349 O O . ASN A 1 172 ? 20.115 -7.580 -9.921 1.00 89.94 172 ASN A O 1
ATOM 1353 N N . GLY A 1 173 ? 18.698 -5.993 -9.193 1.00 88.06 173 GLY A N 1
ATOM 1354 C CA . GLY A 1 173 ? 19.141 -6.021 -7.800 1.00 88.06 173 GLY A CA 1
ATOM 1355 C C . GLY A 1 173 ? 20.540 -5.443 -7.580 1.00 88.06 173 GLY A C 1
ATOM 1356 O O . GLY A 1 173 ? 21.267 -5.941 -6.724 1.00 88.06 173 GLY A O 1
ATOM 1357 N N . ALA A 1 174 ? 20.940 -4.432 -8.358 1.00 90.50 174 ALA A N 1
ATOM 1358 C CA . ALA A 1 174 ? 22.215 -3.752 -8.150 1.00 90.50 174 ALA A CA 1
ATOM 1359 C C . ALA A 1 174 ? 22.290 -3.116 -6.749 1.00 90.50 174 ALA A C 1
ATOM 1361 O O . ALA A 1 174 ? 21.330 -2.507 -6.271 1.00 90.50 174 ALA A O 1
ATOM 1362 N N . GLU A 1 175 ? 23.442 -3.256 -6.095 1.00 90.62 175 GLU A N 1
ATOM 1363 C CA . GLU A 1 175 ? 23.665 -2.718 -4.753 1.00 90.62 175 GLU A CA 1
ATOM 1364 C C . GLU A 1 175 ? 23.851 -1.187 -4.780 1.00 90.62 175 GLU A C 1
ATOM 1366 O O . GLU A 1 175 ? 24.288 -0.632 -5.798 1.00 90.62 175 GLU A O 1
ATOM 1371 N N . PRO A 1 176 ? 23.536 -0.474 -3.681 1.00 91.12 176 PRO A N 1
ATOM 1372 C CA . PRO A 1 176 ? 23.894 0.932 -3.538 1.00 91.12 176 PRO A CA 1
ATOM 1373 C C . PRO A 1 176 ? 25.407 1.139 -3.667 1.00 91.12 176 PRO A C 1
ATOM 1375 O O . PRO A 1 176 ? 26.187 0.314 -3.197 1.00 91.12 176 PRO A O 1
ATOM 1378 N N . CYS A 1 177 ? 25.828 2.245 -4.279 1.00 89.94 177 CYS A N 1
ATOM 1379 C CA . CYS A 1 177 ? 27.238 2.634 -4.250 1.00 89.94 177 CYS A CA 1
ATOM 1380 C C . CYS A 1 177 ? 27.682 2.964 -2.814 1.00 89.94 177 CYS A C 1
ATOM 1382 O O . CYS A 1 177 ? 26.887 3.492 -2.033 1.00 89.94 177 CYS A O 1
ATOM 1384 N N . GLU A 1 178 ? 28.942 2.650 -2.491 1.00 79.75 178 GLU A N 1
ATOM 1385 C CA . GLU A 1 178 ? 29.590 3.036 -1.225 1.00 79.75 178 GLU A CA 1
ATOM 1386 C C . GLU A 1 178 ? 29.818 4.550 -1.105 1.00 79.75 178 GLU A C 1
ATOM 1388 O O . GLU A 1 178 ? 30.168 5.189 -2.129 1.00 79.75 178 GLU A O 1
#

Secondary structure (DSSP, 8-state):
-------------------------B-TTTTHHHHHTSB----GGGSGGGHHHHHHHHHHHTT-HHHHHHHHHHHHHHHTTSB-TTS-B-HHHHHHHHTT-SSHHHHHHHHHHHHHHHHTHHHHHHHHHT---SS-THHHHHHHHHHHHHHHTGGGSTTTB--SHHHHHHHTTPPBP-